Protein AF-A0A8M3AQ35-F1 (afdb_monomer_lite)

Structure (mmCIF, N/CA/C/O backbone):
data_AF-A0A8M3AQ35-F1
#
_entry.id   AF-A0A8M3AQ35-F1
#
loop_
_atom_site.group_PDB
_atom_site.id
_atom_site.type_symbol
_atom_site.label_atom_id
_atom_site.label_alt_id
_atom_site.label_comp_id
_atom_site.label_asym_id
_atom_site.label_entity_id
_atom_site.label_seq_id
_atom_site.pdbx_PDB_ins_code
_atom_site.Cartn_x
_atom_site.Cartn_y
_atom_site.Cartn_z
_atom_site.occupancy
_atom_site.B_iso_or_equiv
_atom_site.auth_seq_id
_atom_site.auth_comp_id
_atom_site.auth_asym_id
_atom_site.auth_atom_id
_atom_site.pdbx_PDB_model_num
ATOM 1 N N . MET A 1 1 ? -12.680 -1.444 -5.697 1.00 47.28 1 MET A N 1
ATOM 2 C CA . MET A 1 1 ? -11.921 -2.707 -5.734 1.00 47.28 1 MET A CA 1
ATOM 3 C C . MET A 1 1 ? -10.840 -2.580 -6.800 1.00 47.28 1 MET A C 1
ATOM 5 O O . MET A 1 1 ? -11.171 -2.574 -7.977 1.00 47.28 1 MET A O 1
ATOM 9 N N . HIS A 1 2 ? -9.580 -2.342 -6.421 1.00 49.81 2 HIS A N 1
ATOM 10 C CA . HIS A 1 2 ? -8.474 -2.351 -7.387 1.00 49.81 2 HIS A CA 1
ATOM 11 C C . HIS A 1 2 ? -8.048 -3.807 -7.586 1.00 49.81 2 HIS A C 1
ATOM 13 O O . HIS A 1 2 ? -7.475 -4.393 -6.677 1.00 49.81 2 HIS A O 1
ATOM 19 N N . LEU A 1 3 ? -8.295 -4.363 -8.772 1.00 54.56 3 LEU A N 1
ATOM 20 C CA . LEU A 1 3 ? -8.011 -5.761 -9.137 1.00 54.56 3 LEU A CA 1
ATOM 21 C C . LEU A 1 3 ? -6.524 -6.176 -9.013 1.00 54.56 3 LEU A C 1
ATOM 23 O O . LEU A 1 3 ? -6.183 -7.319 -9.270 1.00 54.56 3 LEU A O 1
ATOM 27 N N . LYS A 1 4 ? -5.624 -5.245 -8.670 1.00 58.00 4 LYS A N 1
ATOM 28 C CA . LYS A 1 4 ? -4.163 -5.432 -8.658 1.00 58.00 4 LYS A CA 1
ATOM 29 C C . LYS A 1 4 ? -3.579 -5.830 -7.299 1.00 58.00 4 LYS A C 1
ATOM 31 O O . LYS A 1 4 ? -2.381 -6.061 -7.221 1.00 58.00 4 LYS A O 1
ATOM 36 N N . ASP A 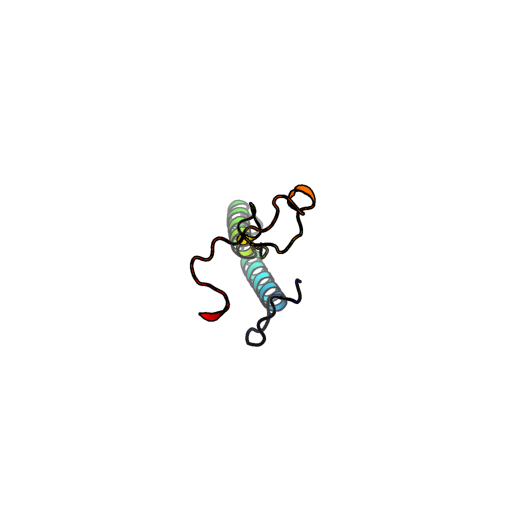1 5 ? -4.410 -5.892 -6.263 1.00 65.06 5 ASP A N 1
ATOM 37 C CA . ASP A 1 5 ? -3.987 -6.160 -4.883 1.00 65.06 5 ASP A CA 1
ATOM 38 C C . ASP A 1 5 ? -4.647 -7.422 -4.293 1.00 65.06 5 ASP A C 1
ATOM 40 O O . 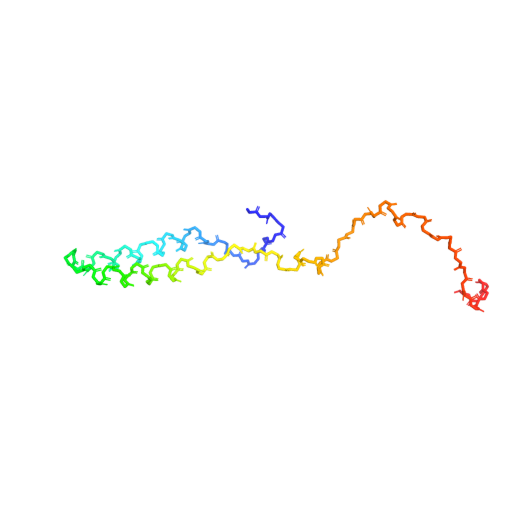ASP A 1 5 ? -4.685 -7.574 -3.072 1.00 65.06 5 ASP A O 1
ATOM 44 N N . LEU A 1 6 ? -5.223 -8.286 -5.133 1.00 67.62 6 LEU A N 1
ATOM 45 C CA . LEU A 1 6 ? -5.757 -9.574 -4.692 1.00 67.62 6 LEU A CA 1
ATOM 46 C C . LEU A 1 6 ? -4.571 -10.513 -4.432 1.00 67.62 6 LEU A C 1
ATOM 48 O O . LEU A 1 6 ? -3.825 -10.828 -5.356 1.00 67.62 6 LEU A O 1
ATOM 52 N N . ASP A 1 7 ? -4.370 -10.902 -3.174 1.00 77.88 7 ASP A N 1
ATOM 53 C CA . ASP A 1 7 ? -3.457 -11.985 -2.805 1.00 77.88 7 ASP A CA 1
ATOM 54 C C . ASP A 1 7 ? -4.233 -13.296 -2.915 1.00 77.88 7 ASP A C 1
ATOM 56 O O . ASP A 1 7 ? -5.206 -13.496 -2.192 1.00 77.88 7 ASP A O 1
ATOM 60 N N . GLU A 1 8 ? -3.822 -14.176 -3.826 1.00 83.62 8 GLU A N 1
ATOM 61 C CA . GLU A 1 8 ? -4.493 -15.458 -4.078 1.00 83.62 8 GLU A CA 1
ATOM 62 C C . GLU A 1 8 ? -4.550 -16.360 -2.832 1.00 83.62 8 GLU A C 1
ATOM 64 O O . GLU A 1 8 ? -5.397 -17.247 -2.755 1.00 83.62 8 GLU A O 1
ATOM 69 N N . ASN A 1 9 ? -3.690 -16.122 -1.836 1.00 86.69 9 ASN A N 1
ATOM 70 C CA . ASN A 1 9 ? -3.665 -16.879 -0.583 1.00 86.69 9 ASN A CA 1
ATOM 71 C C . ASN A 1 9 ? -4.588 -16.300 0.502 1.00 86.69 9 ASN A C 1
ATOM 73 O O . ASN A 1 9 ? -4.679 -16.877 1.588 1.00 86.69 9 ASN A O 1
ATOM 77 N N . ILE A 1 10 ? -5.248 -15.164 0.251 1.00 83.69 10 ILE A N 1
ATOM 78 C CA . ILE A 1 10 ? -6.116 -14.484 1.217 1.00 83.69 10 ILE A CA 1
ATOM 79 C C . ILE A 1 10 ? -7.547 -14.457 0.676 1.00 83.69 10 ILE A C 1
ATOM 81 O O . ILE A 1 10 ? -7.820 -13.912 -0.390 1.00 83.69 10 ILE A O 1
ATOM 85 N N . PHE A 1 11 ? -8.478 -15.028 1.440 1.00 86.50 11 PHE A N 1
ATOM 86 C CA . PHE A 1 11 ? -9.906 -14.974 1.137 1.00 86.50 11 PHE A CA 1
ATOM 87 C C . PHE A 1 11 ? -10.506 -13.644 1.617 1.00 86.50 11 PHE A C 1
ATOM 89 O O . PHE A 1 11 ? -10.310 -13.265 2.770 1.00 86.50 11 PHE A O 1
ATOM 96 N N . ASP A 1 12 ? -11.225 -12.946 0.736 1.00 84.81 12 ASP A N 1
ATOM 97 C CA . ASP A 1 12 ? -11.921 -11.692 1.046 1.00 84.81 12 ASP A CA 1
ATOM 98 C C . ASP A 1 12 ? -13.324 -11.988 1.604 1.00 84.81 12 ASP A C 1
ATOM 100 O O . ASP A 1 12 ? -14.253 -12.294 0.853 1.00 84.81 12 ASP A O 1
ATOM 104 N N . ASP A 1 13 ? -13.468 -11.936 2.932 1.00 90.06 13 ASP A N 1
ATOM 105 C CA . ASP A 1 13 ? -14.732 -12.115 3.651 1.00 90.06 13 ASP A CA 1
ATOM 106 C C . ASP A 1 13 ? -15.319 -10.796 4.185 1.00 90.06 13 ASP A C 1
ATOM 108 O O . ASP A 1 13 ? -16.187 -10.828 5.062 1.00 90.06 13 ASP A O 1
ATOM 112 N N . ASP A 1 14 ? -14.898 -9.640 3.650 1.00 81.62 14 ASP A N 1
ATOM 113 C CA . ASP A 1 14 ? -15.266 -8.314 4.169 1.00 81.62 14 ASP A CA 1
ATOM 114 C C . ASP A 1 14 ? -16.793 -8.147 4.322 1.00 81.62 14 ASP A C 1
ATOM 116 O O . ASP A 1 14 ? -17.284 -7.709 5.370 1.00 81.62 14 ASP A O 1
ATOM 120 N N . ASP A 1 15 ? -17.573 -8.552 3.314 1.00 83.25 15 ASP A N 1
ATOM 121 C CA . ASP A 1 15 ? -19.040 -8.458 3.335 1.00 83.25 15 ASP A CA 1
ATOM 122 C C . ASP A 1 15 ? -19.676 -9.381 4.393 1.00 83.25 15 ASP A C 1
ATOM 124 O O . ASP A 1 15 ? -20.627 -8.987 5.082 1.00 83.25 15 ASP A O 1
ATOM 128 N N . PHE A 1 16 ? -19.128 -10.587 4.573 1.00 89.94 16 PHE A N 1
ATOM 129 C CA . PHE A 1 16 ? -19.581 -11.544 5.587 1.00 89.94 16 PHE A CA 1
ATOM 130 C C . PHE A 1 16 ? -19.251 -11.048 6.999 1.00 89.94 16 PHE A C 1
ATOM 132 O O . PHE A 1 16 ? -20.126 -11.002 7.871 1.00 89.94 16 PHE A O 1
ATOM 139 N N . TYR A 1 17 ? -18.022 -10.574 7.210 1.00 87.69 17 TYR A N 1
ATOM 140 C CA . TYR A 1 17 ? -17.609 -9.920 8.446 1.00 87.69 17 TYR A CA 1
ATOM 141 C C . TYR A 1 17 ? -18.510 -8.719 8.771 1.00 87.69 17 TYR A C 1
ATOM 143 O O . TYR A 1 17 ? -18.924 -8.535 9.919 1.00 87.69 17 TYR A O 1
ATOM 151 N N . HIS A 1 18 ? -18.878 -7.912 7.771 1.00 82.50 18 HIS A N 1
ATOM 152 C CA . HIS A 1 18 ? -19.798 -6.790 7.948 1.00 82.50 18 HIS A CA 1
ATOM 153 C C . HIS A 1 18 ? -21.201 -7.216 8.371 1.00 82.50 18 HIS A C 1
ATOM 155 O O . HIS A 1 18 ? -21.810 -6.531 9.200 1.00 82.50 18 HIS A O 1
ATOM 161 N N . GLN A 1 19 ? -21.715 -8.327 7.847 1.00 87.88 19 GLN A N 1
ATOM 162 C CA . GLN A 1 19 ? -22.990 -8.882 8.286 1.00 87.88 19 GLN A CA 1
ATOM 163 C C . GLN A 1 19 ? -22.928 -9.331 9.752 1.00 87.88 19 GLN A C 1
ATOM 165 O O . GLN A 1 19 ? -23.755 -8.887 10.550 1.00 87.88 19 GLN A O 1
ATOM 170 N N . LEU A 1 20 ? -21.907 -10.106 10.134 1.00 89.69 20 LEU A N 1
ATOM 171 C CA . LEU A 1 20 ? -21.713 -10.551 11.521 1.00 89.69 20 LEU A CA 1
ATOM 172 C C . LEU A 1 20 ? -21.536 -9.375 12.487 1.00 89.69 20 LEU A C 1
ATOM 174 O O . LEU A 1 20 ? -22.088 -9.365 13.588 1.00 89.69 20 LEU A O 1
ATOM 178 N N . LEU A 1 21 ? -20.787 -8.350 12.076 1.00 84.44 21 LEU A N 1
ATOM 179 C CA . LEU A 1 21 ? -20.592 -7.150 12.879 1.00 84.44 21 LEU A CA 1
ATOM 180 C C . LEU A 1 21 ? -21.910 -6.391 13.077 1.00 84.44 21 LEU A C 1
ATOM 182 O O . LEU A 1 21 ? -22.177 -5.923 14.184 1.00 84.44 21 LEU A O 1
ATOM 186 N N . ARG A 1 22 ? -22.737 -6.263 12.031 1.00 81.62 22 ARG A N 1
ATOM 187 C CA . ARG A 1 22 ? -24.073 -5.653 12.136 1.00 81.62 22 ARG A CA 1
ATOM 188 C C . ARG A 1 22 ? -24.966 -6.434 13.095 1.00 81.62 22 ARG A C 1
ATOM 190 O O . ARG A 1 22 ? -25.551 -5.815 13.976 1.00 81.62 22 ARG A O 1
ATOM 197 N N . GLU A 1 23 ? -25.002 -7.756 12.978 1.00 88.25 23 GLU A N 1
ATOM 198 C CA . GLU A 1 23 ? -25.788 -8.625 13.857 1.00 88.25 23 GLU A CA 1
ATOM 199 C C . GLU A 1 23 ? -25.335 -8.525 15.324 1.00 88.25 23 GLU A C 1
ATOM 201 O O . GLU A 1 23 ? -26.154 -8.396 16.234 1.00 88.25 23 GLU A O 1
ATOM 206 N N . LEU A 1 24 ? -24.020 -8.511 15.573 1.00 84.19 24 LEU A N 1
ATOM 207 C CA . LEU A 1 24 ? -23.458 -8.314 16.912 1.00 84.19 24 LEU A CA 1
ATOM 208 C C . LEU A 1 24 ? -23.873 -6.964 17.507 1.00 84.19 24 LEU A C 1
ATOM 210 O O . LEU A 1 24 ? -24.204 -6.872 18.691 1.00 84.19 24 LEU A O 1
ATOM 214 N N . ILE A 1 25 ? -23.831 -5.912 16.688 1.00 77.50 25 ILE A N 1
ATOM 215 C CA . ILE A 1 25 ? -24.258 -4.572 17.082 1.00 77.50 25 ILE A CA 1
ATOM 216 C C . ILE A 1 25 ? -25.744 -4.582 17.447 1.00 77.50 25 ILE A C 1
ATOM 218 O O . ILE A 1 25 ? -26.085 -4.103 18.527 1.00 77.50 25 ILE A O 1
ATOM 222 N N . GLU A 1 26 ? -26.587 -5.160 16.592 1.00 81.62 26 GLU A N 1
ATOM 223 C CA . GLU A 1 26 ? -28.036 -5.236 16.773 1.00 81.62 26 GLU A CA 1
ATOM 224 C C . GLU A 1 26 ? -28.405 -5.960 18.072 1.00 81.62 26 GLU A C 1
ATOM 226 O O . GLU A 1 26 ? -29.062 -5.376 18.934 1.00 81.62 26 GLU A O 1
ATOM 231 N N . ARG A 1 27 ? -27.862 -7.166 18.295 1.00 82.75 27 ARG A N 1
ATOM 232 C CA . ARG A 1 27 ? -28.070 -7.943 19.532 1.00 82.75 27 ARG A CA 1
ATOM 233 C C . ARG A 1 27 ? -27.686 -7.163 20.782 1.00 82.75 27 ARG A C 1
ATOM 235 O O . ARG A 1 27 ? -28.387 -7.208 21.790 1.00 82.75 27 ARG A O 1
ATOM 242 N N . LYS A 1 28 ? -26.566 -6.436 20.726 1.00 75.00 28 LYS A N 1
ATOM 243 C CA . LYS A 1 28 ? -26.108 -5.625 21.855 1.00 75.00 28 LYS A CA 1
ATOM 244 C C . LYS A 1 28 ? -27.023 -4.421 22.079 1.00 75.00 28 LYS A C 1
ATOM 246 O O . LYS A 1 28 ? -27.169 -3.988 23.218 1.00 75.00 28 LYS A O 1
ATOM 251 N N . THR A 1 29 ? -27.581 -3.829 21.019 1.00 72.25 29 THR A N 1
ATOM 252 C CA . THR A 1 29 ? -28.485 -2.666 21.118 1.00 72.25 29 THR A CA 1
ATOM 253 C C . THR A 1 29 ? -29.868 -3.048 21.620 1.00 72.25 29 THR A C 1
ATOM 255 O O . THR A 1 29 ? -30.421 -2.317 22.431 1.00 72.25 29 THR A O 1
ATOM 258 N N . SER A 1 30 ? -30.388 -4.217 21.242 1.00 73.81 30 SER A N 1
ATOM 259 C CA . SER A 1 30 ? -31.719 -4.677 21.660 1.00 73.81 30 SER A CA 1
ATOM 260 C C . SER A 1 30 ? -31.844 -4.955 23.162 1.00 73.81 30 SER A C 1
ATOM 262 O O . SER A 1 30 ? -32.951 -4.947 23.683 1.00 73.81 30 SER A O 1
ATOM 264 N N . ALA A 1 31 ? -30.732 -5.199 23.864 1.00 70.81 31 ALA A N 1
ATOM 265 C CA . ALA A 1 31 ? -30.721 -5.442 25.309 1.00 70.81 31 ALA A CA 1
ATOM 266 C C . ALA A 1 31 ? -30.705 -4.155 26.160 1.00 70.81 31 ALA A C 1
ATOM 268 O O . ALA A 1 31 ? -30.725 -4.236 27.387 1.00 70.81 31 ALA A O 1
ATOM 269 N N . THR A 1 32 ? -30.616 -2.979 25.532 1.00 68.88 32 THR A N 1
ATOM 270 C CA . THR A 1 32 ? -30.551 -1.692 26.238 1.00 68.88 32 THR A CA 1
ATOM 271 C C . THR A 1 32 ? -31.955 -1.117 26.392 1.00 68.88 32 THR A C 1
ATOM 273 O O . THR A 1 32 ? -32.718 -1.099 25.429 1.00 68.88 32 THR A O 1
ATOM 276 N N . ASP A 1 33 ? -32.293 -0.655 27.600 1.00 70.62 33 ASP A N 1
ATOM 277 C CA . ASP A 1 33 ? -33.565 0.019 27.879 1.00 70.62 33 ASP A CA 1
ATOM 278 C C . ASP A 1 33 ? -33.727 1.232 26.937 1.00 70.62 33 ASP A C 1
ATOM 280 O O . ASP A 1 33 ? -32.883 2.136 26.974 1.00 70.62 33 ASP A O 1
ATOM 284 N N . PRO A 1 34 ? -34.787 1.288 26.103 1.00 71.12 34 PRO A N 1
ATOM 285 C CA . PRO A 1 34 ? -35.055 2.417 25.211 1.00 71.12 34 PRO A CA 1
ATOM 286 C C . PRO A 1 34 ? -35.130 3.774 25.924 1.00 71.12 34 PRO A C 1
ATOM 288 O O . PRO A 1 34 ? -35.003 4.814 25.278 1.00 71.12 34 PRO A O 1
ATOM 291 N N . ASN A 1 35 ? -35.349 3.774 27.240 1.00 74.38 35 ASN A N 1
ATOM 292 C CA . ASN A 1 35 ? -35.479 4.975 28.049 1.00 74.38 35 ASN A CA 1
ATOM 293 C C . ASN A 1 35 ? -34.132 5.517 28.574 1.00 74.38 35 ASN A C 1
ATOM 295 O O . ASN A 1 35 ? -34.065 6.665 29.017 1.00 74.38 35 ASN A O 1
ATOM 299 N N . ASP A 1 36 ? -33.040 4.743 28.493 1.00 77.75 36 ASP A N 1
ATOM 300 C CA . ASP A 1 36 ? -31.698 5.189 28.895 1.00 77.75 36 ASP A CA 1
ATOM 301 C C . ASP A 1 36 ? -30.921 5.782 27.705 1.00 77.75 36 ASP A C 1
ATOM 303 O O . ASP A 1 36 ? -30.114 5.134 27.026 1.00 77.75 36 ASP A O 1
ATOM 307 N N . GLN A 1 37 ? -31.138 7.077 27.468 1.00 75.12 37 GLN A N 1
ATOM 308 C CA . GLN A 1 37 ? -30.452 7.830 26.411 1.00 75.12 37 GLN A CA 1
ATOM 309 C C . GLN A 1 37 ? -28.920 7.851 26.583 1.00 75.12 37 GLN A C 1
ATOM 311 O O . GLN A 1 37 ? -28.182 7.937 25.595 1.00 75.12 37 GLN A O 1
ATOM 316 N N . VAL A 1 38 ? -28.416 7.747 27.819 1.00 79.06 38 VAL A N 1
ATOM 317 C CA . VAL A 1 38 ? -26.974 7.758 28.103 1.00 79.06 38 VAL A CA 1
ATOM 318 C C . VAL A 1 38 ? -26.346 6.426 27.702 1.00 79.06 38 VAL A C 1
ATOM 320 O O . VAL A 1 38 ? -25.278 6.415 27.074 1.00 79.06 38 VAL A O 1
ATOM 323 N N . ALA A 1 39 ? -26.999 5.305 28.019 1.00 75.31 39 ALA A N 1
ATOM 324 C CA . ALA A 1 39 ? -26.565 3.984 27.571 1.00 75.31 39 ALA A CA 1
ATOM 325 C C . ALA A 1 39 ? -26.555 3.888 26.038 1.00 75.31 39 ALA A C 1
ATOM 327 O O . ALA A 1 39 ? -25.549 3.458 25.460 1.00 75.31 39 ALA A O 1
ATOM 328 N N . MET A 1 40 ? -27.600 4.400 25.379 1.00 74.31 40 MET A N 1
ATOM 329 C CA . MET A 1 40 ? -27.687 4.458 23.916 1.00 74.31 40 MET A CA 1
ATOM 330 C C . MET A 1 40 ? -26.535 5.264 23.291 1.00 74.31 40 MET A C 1
ATOM 332 O O . MET A 1 40 ? -25.893 4.803 22.344 1.00 74.31 40 MET A O 1
ATOM 336 N N . GLY A 1 41 ? -26.191 6.432 23.850 1.00 76.88 41 GLY A N 1
ATOM 337 C CA . GLY A 1 41 ? -25.069 7.249 23.370 1.00 76.88 41 GLY A CA 1
ATOM 338 C C . GLY A 1 41 ? -23.704 6.559 23.514 1.00 76.88 41 GLY A C 1
ATOM 339 O O . GLY A 1 41 ? -22.895 6.552 22.580 1.00 76.88 41 GLY A O 1
ATOM 340 N N . LYS A 1 42 ? -23.449 5.911 24.660 1.00 80.56 42 L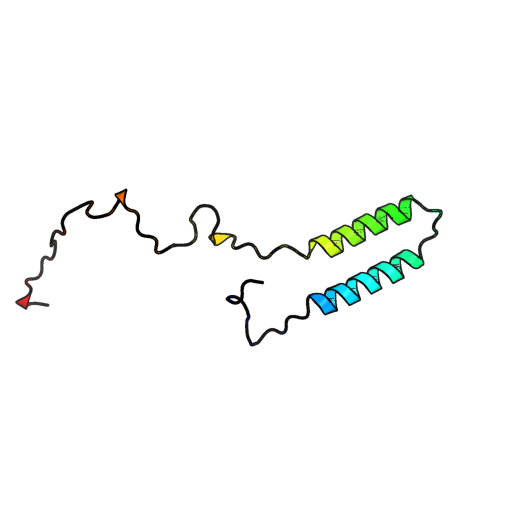YS A N 1
ATOM 341 C CA . LYS A 1 42 ? -22.217 5.127 24.886 1.00 80.56 42 LYS A CA 1
ATOM 342 C C . LYS A 1 42 ? -22.106 3.961 23.907 1.00 80.56 42 LYS A C 1
ATOM 344 O O . LYS A 1 42 ? -21.020 3.677 23.393 1.00 80.56 42 LYS A O 1
ATOM 349 N N . GLN A 1 43 ? -23.225 3.300 23.635 1.00 73.38 43 GLN A N 1
ATOM 350 C CA . GLN A 1 43 ? -23.292 2.205 22.685 1.00 73.38 43 GLN A CA 1
ATOM 351 C C . GLN A 1 43 ? -23.043 2.666 21.251 1.00 73.38 43 GLN A C 1
ATOM 353 O O . GLN A 1 43 ? -22.238 2.047 20.556 1.00 73.38 43 GLN A O 1
ATOM 358 N N . TRP A 1 44 ? -23.646 3.778 20.831 1.00 78.38 44 TRP A N 1
ATOM 359 C CA . TRP A 1 44 ? -23.386 4.380 19.526 1.00 78.38 44 TRP A CA 1
ATOM 360 C C . TRP A 1 44 ? -21.901 4.701 19.330 1.00 78.38 44 TRP A C 1
ATOM 362 O O . TRP A 1 44 ? -21.318 4.364 18.299 1.00 78.38 44 TRP A O 1
ATOM 372 N N . LEU A 1 45 ? -21.246 5.260 20.352 1.00 81.56 45 LEU A N 1
ATOM 373 C CA . LEU A 1 45 ? -19.813 5.545 20.303 1.00 81.56 45 LEU A CA 1
ATOM 374 C C . LEU A 1 45 ? -18.970 4.261 20.205 1.00 81.56 45 LEU A C 1
ATOM 376 O O . LEU A 1 45 ? -17.973 4.223 19.482 1.00 81.56 45 LEU A O 1
ATOM 380 N N . ALA A 1 46 ? -19.369 3.187 20.894 1.00 77.06 46 ALA A N 1
ATOM 381 C CA . ALA A 1 46 ? -18.724 1.880 20.768 1.00 77.06 46 ALA A CA 1
ATOM 382 C C . ALA A 1 46 ? -18.902 1.287 19.358 1.00 77.06 46 ALA A C 1
ATOM 384 O O . ALA A 1 46 ? -17.936 0.797 18.774 1.00 77.06 46 ALA A O 1
ATOM 385 N N . ILE A 1 47 ? -20.100 1.396 18.776 1.00 74.88 47 ILE A N 1
ATOM 386 C CA . ILE A 1 47 ? -20.397 0.988 17.395 1.00 74.88 47 ILE A CA 1
ATOM 387 C C . ILE A 1 47 ? -19.540 1.777 16.405 1.00 74.88 47 ILE A C 1
ATOM 389 O O . ILE A 1 47 ? -18.939 1.202 15.498 1.00 74.88 47 ILE A O 1
ATOM 393 N N . GLN A 1 48 ? -19.430 3.089 16.592 1.00 79.06 48 GLN A N 1
ATOM 394 C CA . GLN A 1 48 ? -18.611 3.945 15.742 1.00 79.06 48 GLN A CA 1
ATOM 395 C C . GLN A 1 48 ? -17.125 3.559 15.813 1.00 79.06 48 GLN A C 1
ATOM 397 O O . GLN A 1 48 ? -16.449 3.539 14.784 1.00 79.06 48 GLN A O 1
ATOM 402 N N . LYS A 1 49 ? -16.623 3.177 16.996 1.00 75.81 49 LYS A N 1
ATOM 403 C CA . LYS A 1 49 ? -15.263 2.636 17.168 1.00 75.81 49 LYS A CA 1
ATOM 404 C C . LYS A 1 49 ? -15.065 1.277 16.491 1.00 75.81 49 LYS A C 1
ATOM 406 O O . LYS A 1 49 ? -13.961 0.991 16.039 1.00 75.81 49 LYS A O 1
ATOM 411 N N . LEU A 1 50 ? -16.099 0.440 16.410 1.00 70.62 50 LEU A N 1
ATOM 412 C CA . LEU A 1 50 ? -16.033 -0.818 15.657 1.00 70.62 50 LEU A CA 1
ATOM 413 C C . LEU A 1 50 ? -15.998 -0.552 14.146 1.00 70.62 50 LEU A C 1
ATOM 415 O O . LEU A 1 50 ? -15.175 -1.127 13.440 1.00 70.62 50 LEU A O 1
ATOM 419 N N . ARG A 1 51 ? -16.820 0.388 13.664 1.00 68.44 51 ARG A N 1
ATOM 420 C CA . ARG A 1 51 ? -16.857 0.802 12.251 1.00 68.44 51 ARG A CA 1
ATOM 421 C C . ARG A 1 51 ? -15.571 1.499 11.795 1.00 68.44 51 ARG A C 1
ATOM 423 O O . ARG A 1 51 ? -15.190 1.361 10.639 1.00 68.44 51 ARG A O 1
ATOM 430 N N . SER A 1 52 ? -14.873 2.222 12.677 1.00 63.62 52 SER A N 1
ATOM 431 C CA . SER A 1 52 ? -13.655 2.971 12.317 1.00 63.62 52 SER A CA 1
ATOM 432 C C . SER A 1 52 ? -12.459 2.091 11.936 1.00 63.62 52 SER A C 1
ATOM 434 O O . SER A 1 52 ? -11.493 2.597 11.358 1.00 63.62 52 SER A O 1
ATOM 436 N N . LYS A 1 53 ? -12.517 0.780 12.213 1.00 62.91 53 LYS A N 1
ATOM 437 C CA . LYS A 1 53 ? -11.516 -0.187 11.740 1.00 62.91 53 LYS A CA 1
ATOM 438 C C . LYS A 1 53 ? -11.547 -0.374 10.220 1.00 62.91 53 LYS A C 1
ATOM 440 O O . LYS A 1 53 ? -10.533 -0.755 9.647 1.00 62.91 53 LYS A O 1
ATOM 445 N N . ILE A 1 54 ? -12.651 -0.012 9.564 1.00 65.50 54 ILE A N 1
ATOM 446 C CA . ILE A 1 54 ? -12.800 -0.025 8.106 1.00 65.50 54 ILE A CA 1
ATOM 447 C C . ILE A 1 54 ? -12.144 1.240 7.541 1.00 65.50 54 ILE A C 1
ATOM 449 O O . ILE A 1 54 ? -12.797 2.215 7.163 1.00 65.50 54 ILE A O 1
ATOM 453 N N . LYS A 1 55 ? -10.812 1.279 7.539 1.00 67.12 55 LYS A N 1
ATOM 454 C CA . LYS A 1 55 ? -10.081 2.337 6.839 1.00 67.12 55 LYS A CA 1
ATOM 455 C C . LYS A 1 55 ? -10.000 1.962 5.368 1.00 67.12 55 LYS A C 1
ATOM 457 O O . LYS A 1 55 ? -9.568 0.865 5.034 1.00 67.12 55 LYS A O 1
ATOM 462 N N . LYS A 1 56 ? -10.359 2.895 4.480 1.00 70.75 56 LYS A N 1
ATOM 463 C CA . LYS A 1 56 ? -10.086 2.741 3.046 1.00 70.75 56 LYS A CA 1
ATOM 464 C C . LYS A 1 56 ? -8.599 2.423 2.874 1.00 70.75 56 LYS A C 1
ATOM 466 O O . LYS A 1 56 ? -7.760 3.151 3.410 1.00 70.75 56 LYS A O 1
ATOM 471 N N . LYS A 1 57 ? -8.272 1.365 2.128 1.00 73.00 57 LYS A N 1
ATOM 472 C CA . LYS A 1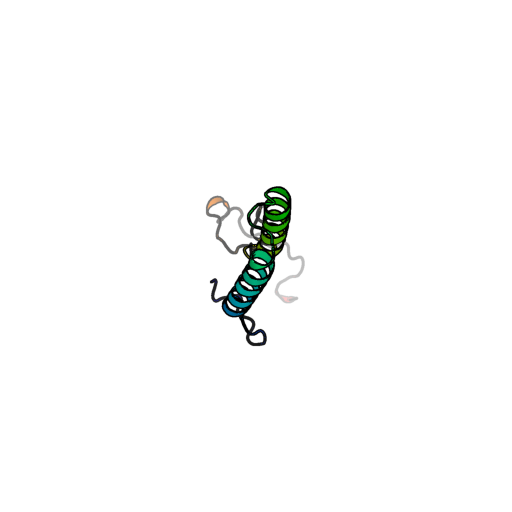 57 ? -6.891 1.079 1.729 1.00 73.00 57 LYS A CA 1
ATOM 473 C C . LYS A 1 57 ? -6.411 2.234 0.848 1.00 73.00 57 LYS A C 1
ATOM 475 O O . LYS A 1 57 ? -6.821 2.367 -0.302 1.00 73.00 57 LYS A O 1
ATOM 480 N N . VAL A 1 58 ? -5.605 3.121 1.424 1.00 77.62 58 VAL A N 1
ATOM 481 C CA . VAL A 1 58 ? -4.992 4.256 0.728 1.00 77.62 58 VAL A CA 1
ATOM 482 C C . VAL A 1 58 ? -3.523 3.927 0.514 1.00 77.62 58 VAL A C 1
ATOM 484 O O . VAL A 1 58 ? -2.822 3.596 1.470 1.00 77.62 58 VAL A O 1
ATOM 487 N N . ASP A 1 59 ? -3.043 4.046 -0.725 1.00 79.56 59 ASP A N 1
ATOM 488 C CA . ASP A 1 59 ? -1.610 3.982 -1.023 1.00 79.56 59 ASP A CA 1
ATOM 489 C C . ASP A 1 59 ? -0.916 5.207 -0.399 1.00 79.56 59 ASP A C 1
ATOM 491 O O . ASP A 1 59 ? -0.829 6.286 -0.989 1.00 79.56 59 ASP A O 1
ATOM 495 N N . THR A 1 60 ? -0.434 5.060 0.836 1.00 80.69 60 THR A N 1
ATOM 496 C CA . THR A 1 60 ? 0.249 6.138 1.564 1.00 80.69 60 THR A CA 1
ATOM 497 C C . THR A 1 60 ? 1.559 6.543 0.884 1.00 80.69 60 THR A C 1
ATOM 499 O O . THR A 1 60 ? 1.978 7.700 1.010 1.00 80.69 60 THR A O 1
ATOM 502 N N . LYS A 1 61 ? 2.172 5.646 0.096 1.00 83.19 61 LYS A N 1
ATOM 503 C CA . LYS A 1 61 ? 3.377 5.927 -0.698 1.00 83.19 61 LYS A CA 1
ATOM 504 C C . LYS A 1 61 ? 3.064 6.744 -1.950 1.00 83.19 61 LYS A C 1
ATOM 506 O O . LYS A 1 61 ? 3.925 7.489 -2.408 1.00 83.19 61 LYS A O 1
ATOM 511 N N . ALA A 1 62 ? 1.845 6.681 -2.482 1.00 83.69 62 ALA A N 1
ATOM 512 C CA . ALA A 1 62 ? 1.442 7.550 -3.588 1.00 83.69 62 ALA A CA 1
ATOM 513 C C . ALA A 1 62 ? 1.393 9.038 -3.185 1.00 83.69 62 ALA A C 1
ATOM 515 O O . ALA A 1 62 ? 1.554 9.915 -4.037 1.00 83.69 62 ALA A O 1
ATOM 516 N N . SER A 1 63 ? 1.218 9.348 -1.894 1.00 85.56 63 SER A N 1
ATOM 517 C CA . SER A 1 63 ? 1.180 10.734 -1.417 1.00 85.56 63 SER A CA 1
ATOM 518 C C . SER A 1 63 ? 2.555 11.414 -1.496 1.00 85.56 63 SER A C 1
ATOM 520 O O . SER A 1 63 ? 3.582 10.829 -1.139 1.00 85.56 63 SER A O 1
ATOM 522 N N . LYS A 1 64 ? 2.569 12.676 -1.952 1.00 88.38 64 LYS A N 1
ATOM 523 C CA . LYS A 1 64 ? 3.762 13.544 -2.010 1.00 88.38 64 LYS A CA 1
ATOM 524 C C . LYS A 1 64 ? 4.940 12.948 -2.806 1.00 88.38 64 LYS A C 1
ATOM 526 O O . LYS A 1 64 ? 6.094 13.168 -2.462 1.00 88.38 64 LYS A O 1
ATOM 531 N N . GLY A 1 65 ? 4.655 12.168 -3.850 1.00 84.88 65 GLY A N 1
ATOM 532 C CA . GLY A 1 65 ? 5.682 11.657 -4.765 1.00 84.88 65 GLY A CA 1
ATOM 533 C C . GLY A 1 65 ? 6.657 10.640 -4.161 1.00 84.88 65 GLY A C 1
ATOM 534 O O . GLY A 1 65 ? 7.718 10.430 -4.735 1.00 84.88 65 GLY A O 1
ATOM 535 N N . ARG A 1 66 ? 6.328 9.992 -3.030 1.00 90.12 66 ARG A N 1
ATOM 536 C CA . ARG A 1 66 ? 7.212 8.970 -2.427 1.00 90.12 66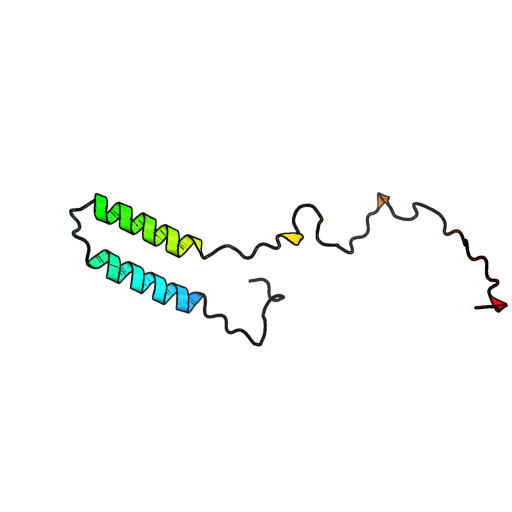 ARG A CA 1
ATOM 537 C C . ARG A 1 66 ? 7.304 7.687 -3.263 1.00 90.12 66 ARG A C 1
ATOM 539 O O . ARG A 1 66 ? 8.277 6.950 -3.152 1.00 90.12 66 ARG A O 1
ATOM 546 N N . LYS A 1 67 ? 6.290 7.405 -4.083 1.00 91.25 67 LYS A N 1
ATOM 547 C CA . LYS A 1 67 ? 6.273 6.299 -5.046 1.00 91.25 67 LYS A CA 1
ATOM 548 C C . LYS A 1 67 ? 6.869 6.765 -6.373 1.00 91.25 67 LYS A C 1
ATOM 550 O O . LYS A 1 67 ? 6.339 7.696 -6.981 1.00 91.25 67 LYS A O 1
ATOM 555 N N . ILE A 1 68 ? 7.928 6.091 -6.830 1.00 90.00 68 ILE A N 1
ATOM 556 C CA . ILE A 1 68 ? 8.501 6.312 -8.164 1.00 90.00 68 ILE A CA 1
ATOM 557 C C . ILE A 1 68 ? 7.423 5.998 -9.206 1.00 90.00 68 ILE A C 1
ATOM 559 O O . ILE A 1 68 ? 6.802 4.934 -9.176 1.00 90.00 68 ILE A O 1
ATOM 563 N N . ARG A 1 69 ? 7.180 6.945 -10.115 1.00 89.62 69 ARG A N 1
ATOM 564 C CA . ARG A 1 69 ? 6.274 6.784 -11.254 1.00 89.62 69 ARG A CA 1
ATOM 565 C C . ARG A 1 69 ? 7.076 6.952 -12.533 1.00 89.62 69 ARG A C 1
ATOM 567 O O . ARG A 1 69 ? 7.754 7.962 -12.699 1.00 89.62 69 ARG A O 1
ATOM 574 N N . PHE A 1 70 ? 6.952 5.995 -13.441 1.00 93.06 70 PHE A N 1
ATOM 575 C CA . PHE A 1 70 ? 7.592 6.035 -14.753 1.00 93.06 70 PHE A CA 1
ATOM 576 C C . PHE A 1 70 ? 6.753 6.886 -15.712 1.00 93.06 70 PHE A C 1
ATOM 578 O O . PHE A 1 70 ? 6.072 6.373 -16.594 1.00 93.06 70 PHE A O 1
ATOM 585 N N . HIS A 1 71 ? 6.738 8.198 -15.473 1.00 92.69 71 HIS A N 1
ATOM 586 C CA . HIS A 1 71 ? 6.095 9.170 -16.351 1.00 92.69 71 HIS A CA 1
ATOM 587 C C . HIS A 1 71 ? 7.144 10.082 -16.979 1.00 92.69 71 HIS A C 1
ATOM 589 O O . HIS A 1 71 ? 8.025 10.605 -16.290 1.00 92.69 71 HIS A O 1
ATOM 595 N N . VAL A 1 72 ? 7.032 10.277 -18.289 1.00 94.50 72 VAL A N 1
ATOM 596 C CA . VAL A 1 72 ? 7.927 11.151 -19.041 1.00 94.50 72 VAL A CA 1
ATOM 597 C C . VAL A 1 72 ? 7.575 12.604 -18.734 1.00 94.50 72 VAL A C 1
ATOM 599 O O . VAL A 1 72 ? 6.450 13.041 -18.956 1.00 94.50 72 VAL A O 1
ATOM 602 N N . HIS A 1 73 ? 8.543 13.368 -18.234 1.00 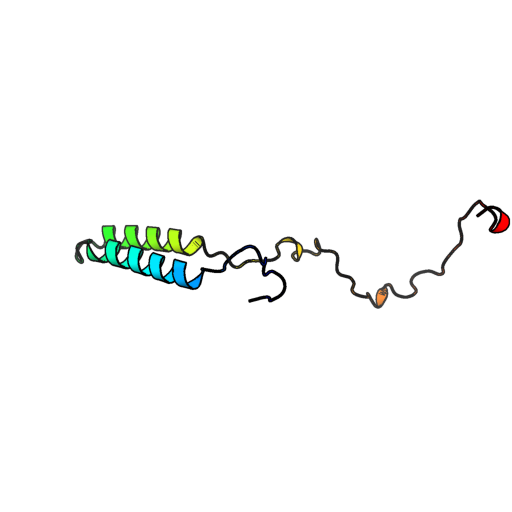96.44 73 HIS A N 1
ATOM 603 C CA . HIS A 1 73 ? 8.376 14.799 -17.997 1.00 96.44 73 HIS A CA 1
ATOM 604 C C . HIS A 1 73 ? 8.848 15.556 -19.238 1.00 96.44 73 HIS A C 1
ATOM 606 O O . HIS A 1 73 ? 10.048 15.640 -19.480 1.00 96.44 73 HIS A O 1
ATOM 612 N N . SER A 1 74 ? 7.923 16.135 -20.008 1.00 97.00 74 SER A N 1
ATOM 613 C CA . SER A 1 74 ? 8.239 16.821 -21.274 1.00 97.00 74 SER A CA 1
ATOM 614 C C . SER A 1 74 ? 9.316 17.904 -21.139 1.00 97.00 74 SER A C 1
ATOM 616 O O . SER A 1 74 ? 10.166 18.026 -22.010 1.00 97.00 74 SER A O 1
ATOM 618 N N . LYS A 1 75 ? 9.341 18.637 -20.018 1.00 96.88 75 LYS A N 1
ATOM 619 C CA . LYS A 1 75 ? 10.351 19.673 -19.723 1.00 96.88 75 LYS A CA 1
ATOM 620 C C . LYS A 1 75 ? 11.765 19.132 -19.468 1.00 96.88 75 LYS A C 1
ATOM 622 O O . LYS A 1 75 ? 12.710 19.906 -19.511 1.00 96.88 75 LYS A O 1
ATOM 627 N N . LEU A 1 76 ? 11.894 17.847 -19.140 1.00 95.44 76 LEU A N 1
ATOM 628 C CA . LEU A 1 76 ? 13.177 17.183 -18.875 1.00 95.44 76 LEU A CA 1
ATOM 629 C C . LEU A 1 76 ? 13.672 16.372 -20.079 1.00 95.44 76 LEU A C 1
ATOM 631 O O . LEU A 1 76 ? 14.774 15.829 -20.044 1.00 95.44 76 LEU A O 1
ATOM 635 N N . MET A 1 77 ? 12.867 16.275 -21.137 1.00 96.31 77 MET A N 1
ATOM 636 C CA . MET A 1 77 ? 13.286 15.632 -22.376 1.00 96.31 77 MET A CA 1
ATOM 637 C C . MET A 1 77 ? 14.409 16.441 -23.023 1.00 96.31 77 MET A C 1
ATOM 639 O O . MET A 1 77 ? 14.315 17.663 -23.107 1.00 96.31 77 MET A O 1
ATOM 643 N N . ASN A 1 78 ? 15.453 15.752 -23.492 1.00 95.69 78 ASN A N 1
ATOM 644 C CA . ASN A 1 78 ? 16.616 16.347 -24.164 1.00 95.69 78 ASN A CA 1
ATOM 645 C C . ASN A 1 78 ? 17.304 17.465 -23.355 1.00 95.69 78 ASN A C 1
ATOM 647 O O . ASN A 1 78 ? 17.855 18.396 -23.936 1.00 95.69 78 ASN A O 1
ATOM 651 N N . PHE A 1 79 ? 17.267 17.389 -22.019 1.00 96.12 79 PHE A N 1
ATOM 652 C CA . PHE A 1 79 ? 17.812 18.440 -21.155 1.00 96.12 79 PHE A CA 1
ATOM 653 C C . PHE A 1 79 ? 19.330 18.627 -21.323 1.00 96.12 79 PHE A C 1
ATOM 655 O O . PHE A 1 79 ? 19.829 19.744 -21.216 1.00 96.12 79 PHE A O 1
ATOM 662 N N . MET A 1 80 ? 20.062 17.546 -21.609 1.00 96.19 80 MET A N 1
ATOM 663 C CA . MET A 1 80 ? 21.501 17.557 -21.880 1.00 96.19 80 MET A CA 1
ATOM 664 C C . MET A 1 80 ? 21.842 16.526 -22.961 1.00 96.19 80 MET A C 1
ATOM 666 O O . MET A 1 80 ? 21.178 15.493 -23.067 1.00 96.19 80 MET A O 1
ATOM 670 N N . ALA A 1 81 ? 22.889 16.800 -23.740 1.00 95.06 81 ALA A N 1
ATOM 671 C CA . ALA A 1 81 ? 23.487 15.812 -24.631 1.00 95.06 81 ALA A CA 1
ATOM 672 C C . ALA A 1 81 ? 24.277 14.768 -23.812 1.00 95.06 81 ALA A C 1
ATOM 674 O O . ALA A 1 81 ? 24.848 15.123 -22.776 1.00 95.06 81 ALA A O 1
ATOM 675 N N . PRO A 1 82 ? 24.315 13.492 -24.236 1.00 94.62 82 PRO A N 1
ATOM 676 C CA . PRO A 1 82 ? 25.128 12.481 -23.573 1.00 94.62 82 PRO A CA 1
ATOM 677 C C . PRO A 1 82 ? 26.614 12.822 -23.729 1.00 94.62 82 PRO A C 1
ATOM 679 O O . PRO A 1 82 ? 27.068 13.144 -24.823 1.00 94.62 82 PRO A O 1
ATOM 682 N N . MET A 1 83 ? 27.359 12.732 -22.631 1.00 91.50 83 MET A N 1
ATOM 683 C CA . MET A 1 83 ? 28.813 12.878 -22.612 1.00 91.50 83 MET A CA 1
ATOM 684 C C . MET A 1 83 ? 29.405 11.573 -22.101 1.00 91.50 83 MET A C 1
ATOM 686 O O . MET A 1 83 ? 28.954 11.056 -21.075 1.00 91.50 83 MET A O 1
ATOM 690 N N . ASP A 1 84 ? 30.391 11.042 -22.814 1.00 89.31 84 ASP A N 1
ATOM 691 C CA . ASP A 1 84 ? 31.133 9.881 -22.348 1.00 89.31 84 ASP A CA 1
ATOM 692 C C . ASP A 1 84 ? 32.259 10.332 -21.412 1.00 89.31 84 ASP A C 1
ATOM 694 O O . ASP A 1 84 ? 33.146 11.088 -21.804 1.00 89.31 84 ASP A O 1
ATOM 698 N N . ASN A 1 85 ? 32.184 9.882 -20.160 1.00 88.19 85 ASN A N 1
ATOM 699 C CA . ASN A 1 85 ? 33.190 10.142 -19.130 1.00 88.19 85 ASN A CA 1
ATOM 700 C C . ASN A 1 85 ? 34.002 8.878 -18.805 1.00 88.19 85 ASN A C 1
ATOM 702 O O . ASN A 1 85 ? 34.649 8.816 -17.756 1.00 88.19 85 ASN A O 1
ATOM 706 N N . SER A 1 86 ? 33.911 7.835 -19.632 1.00 88.31 86 SER A N 1
ATOM 707 C CA . SER A 1 86 ? 34.671 6.612 -19.424 1.00 88.31 86 SER A CA 1
ATOM 708 C C . SER A 1 86 ? 36.171 6.876 -19.603 1.00 88.31 86 SER A C 1
ATOM 710 O O . SER A 1 86 ? 36.614 7.556 -20.524 1.00 88.31 86 SER A O 1
ATOM 712 N N . SER A 1 87 ? 36.974 6.366 -18.666 1.00 85.94 87 SER A N 1
ATOM 713 C CA . SER A 1 87 ? 38.439 6.415 -18.748 1.00 85.94 87 SER A CA 1
ATOM 714 C C . SER A 1 87 ? 39.028 5.189 -19.446 1.00 85.94 87 SER A C 1
ATOM 716 O O . SER A 1 87 ? 40.225 5.158 -19.719 1.00 85.94 87 SER A O 1
ATOM 718 N N . MET A 1 88 ? 38.215 4.150 -19.658 1.00 86.69 88 MET A N 1
ATOM 719 C CA . MET A 1 88 ? 38.610 2.928 -20.350 1.00 86.69 88 MET A CA 1
ATOM 720 C C . MET A 1 88 ? 38.236 3.057 -21.820 1.00 86.69 88 MET A C 1
ATOM 722 O O . MET A 1 88 ? 37.098 3.395 -22.128 1.00 86.69 88 MET A O 1
ATOM 726 N N . SER A 1 89 ? 39.187 2.778 -22.708 1.00 81.75 89 SER A N 1
ATOM 727 C CA . SER A 1 89 ? 38.911 2.661 -24.138 1.00 81.75 89 SER A CA 1
ATOM 728 C C . SER A 1 89 ? 37.932 1.517 -24.398 1.00 81.75 89 SER A C 1
ATOM 730 O O . SER A 1 89 ? 37.974 0.511 -23.688 1.00 81.75 89 SER A O 1
ATOM 732 N N . ASP A 1 90 ? 37.119 1.635 -25.448 1.00 82.44 90 ASP A N 1
ATOM 733 C CA . ASP A 1 90 ? 36.180 0.581 -25.858 1.00 82.44 90 ASP A CA 1
ATOM 734 C C . ASP A 1 90 ? 36.867 -0.780 -26.049 1.00 82.44 90 ASP A C 1
ATOM 736 O O . ASP A 1 90 ? 36.301 -1.802 -25.680 1.00 82.44 90 ASP A O 1
ATOM 740 N N . ASP A 1 91 ? 38.121 -0.794 -26.511 1.00 83.44 91 ASP A N 1
ATOM 741 C CA . ASP A 1 91 ? 38.912 -2.024 -26.676 1.00 83.44 91 ASP A CA 1
ATOM 742 C C . ASP A 1 91 ? 39.187 -2.780 -25.361 1.00 83.44 91 ASP A C 1
ATOM 744 O O . ASP A 1 91 ? 39.541 -3.957 -25.385 1.00 83.44 91 ASP A O 1
ATOM 748 N N . ALA A 1 92 ? 39.080 -2.111 -24.210 1.00 82.00 92 ALA A N 1
ATOM 749 C CA . ALA A 1 92 ? 39.350 -2.690 -22.894 1.00 82.00 92 ALA A CA 1
ATOM 750 C C . ALA A 1 92 ? 38.074 -3.125 -22.149 1.00 82.00 92 ALA A C 1
ATOM 752 O O . ALA A 1 92 ? 38.167 -3.542 -20.990 1.00 82.00 92 ALA A O 1
ATOM 753 N N . ARG A 1 93 ? 36.901 -2.981 -22.773 1.00 74.94 93 ARG A N 1
ATOM 754 C CA . ARG A 1 93 ? 35.589 -3.279 -22.193 1.00 74.94 93 ARG A CA 1
ATOM 755 C C . ARG A 1 93 ? 35.074 -4.645 -22.634 1.00 74.94 93 ARG A C 1
ATOM 757 O O . ARG A 1 93 ? 34.437 -5.300 -21.780 1.00 74.94 93 ARG A O 1
#

Secondary structure (DSSP, 8-state):
--TT---TTS---HHHHHHHHHHHHHHHHHTS-TT-HHHHHHHHHHHHHHHTT------TTTGGG-S------GGGTT-S------SS-GGG-

Sequence (93 aa):
MHLKDLDENIFDDDDFYHQLLRELIERKTSATDPNDQVAMGKQWLAIQKLRSKIKKKVDTKASKGRKIRFHVHSKLMNFMAPMDNSSMSDDAR

pLDDT: mean 80.81, std 10.53, range [47.28, 97.0]

Foldseek 3Di:
DPPPPDDPVDDDCPVVVVVVLVVVLVVVQVPDDPPPPVVVVVSVVVSVVVVVVPDDPDPPCVPPVNDDDPDDDPVCPPVDDDDDPDPDDPVRD

Radius of gyration: 28.23 Å; chains: 1; bounding box: 75×37×56 Å